Protein AF-A0A1Y3M5L2-F1 (afdb_monomer_lite)

Sequence (90 aa):
HLYGQLIAILLCSSIMFQMRKLLLMKKKQELSEYKAIGMIQDHLSILYQAIQQNTQEIIKILIRLFHLLQKNGQKSHRYEKKTVFDISYD

Structure (mmCIF, N/CA/C/O backbone):
data_AF-A0A1Y3M5L2-F1
#
_entry.id   AF-A0A1Y3M5L2-F1
#
loop_
_atom_site.group_PDB
_atom_site.id
_atom_site.type_symbol
_atom_site.label_atom_id
_atom_site.label_alt_id
_atom_site.label_comp_id
_atom_site.label_asym_id
_atom_site.label_entity_id
_atom_site.label_seq_id
_atom_site.pdbx_PDB_ins_code
_atom_site.Cartn_x
_atom_site.Cartn_y
_atom_site.Cartn_z
_atom_site.occupancy
_atom_site.B_iso_or_equiv
_atom_site.auth_seq_id
_atom_site.auth_comp_id
_atom_site.auth_asym_id
_atom_site.auth_atom_id
_atom_site.pdbx_PDB_model_num
ATOM 1 N N . HIS A 1 1 ? -1.648 2.234 21.959 1.00 72.94 1 HIS A N 1
ATOM 2 C CA . HIS A 1 1 ? -0.611 2.482 20.931 1.00 72.94 1 HIS A CA 1
ATOM 3 C C . HIS A 1 1 ? -0.265 1.249 20.091 1.00 72.94 1 HIS A C 1
ATOM 5 O O . HIS A 1 1 ? -0.332 1.362 18.875 1.00 72.94 1 HIS A O 1
ATOM 11 N N . LEU A 1 2 ? 0.012 0.080 20.687 1.00 91.38 2 LEU A N 1
ATOM 12 C CA . LEU A 1 2 ? 0.381 -1.148 19.956 1.00 91.38 2 LEU A CA 1
ATOM 13 C C . LEU A 1 2 ? -0.642 -1.590 18.889 1.00 91.38 2 LEU A C 1
ATOM 15 O O . LEU A 1 2 ? -0.287 -1.812 17.736 1.00 91.38 2 LEU A O 1
ATOM 19 N N . TYR A 1 3 ? -1.928 -1.656 19.244 1.00 92.44 3 TYR A N 1
ATOM 20 C CA . TYR A 1 3 ? -2.975 -2.115 18.321 1.00 92.44 3 TYR A CA 1
ATOM 21 C C . TYR A 1 3 ? -3.128 -1.230 17.080 1.00 92.44 3 TYR A C 1
ATOM 23 O O . TYR A 1 3 ? -3.274 -1.745 15.978 1.00 92.44 3 TYR A O 1
ATOM 31 N N . GLY A 1 4 ? -3.028 0.095 17.232 1.00 89.56 4 GLY A N 1
ATOM 32 C CA . GLY A 1 4 ? -3.095 1.018 16.095 1.00 89.56 4 GLY A CA 1
ATOM 33 C C . GLY A 1 4 ? -1.944 0.810 15.107 1.00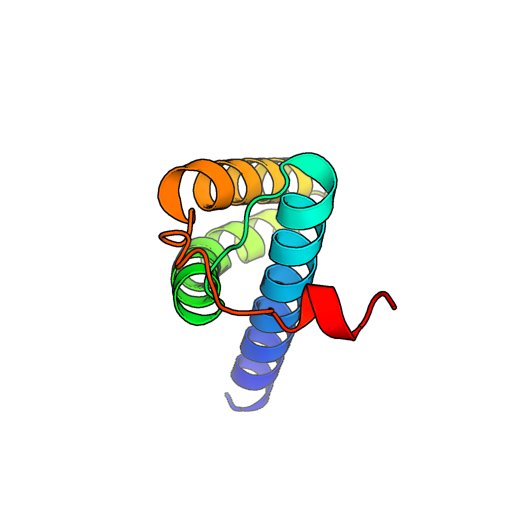 89.56 4 GLY A C 1
ATOM 34 O O . GLY A 1 4 ? -2.158 0.839 13.899 1.00 89.56 4 GLY A O 1
ATOM 35 N N . GLN A 1 5 ? -0.741 0.521 15.612 1.00 91.00 5 GLN A N 1
ATOM 36 C CA . GLN A 1 5 ? 0.416 0.199 14.773 1.00 91.00 5 GLN A CA 1
ATOM 37 C C . GLN A 1 5 ? 0.239 -1.137 14.046 1.00 91.00 5 GLN A C 1
ATOM 39 O O . GLN A 1 5 ? 0.501 -1.212 12.849 1.00 91.00 5 GLN A O 1
ATOM 44 N N . LEU A 1 6 ? -0.263 -2.171 14.730 1.00 95.19 6 LEU A N 1
ATOM 45 C CA . LEU A 1 6 ? -0.542 -3.471 14.109 1.00 95.19 6 LEU A CA 1
ATOM 46 C C . LEU A 1 6 ? -1.595 -3.361 12.999 1.00 95.19 6 LEU A C 1
ATOM 48 O O . LEU A 1 6 ? -1.408 -3.919 11.920 1.00 95.19 6 LEU A O 1
ATOM 52 N N . ILE A 1 7 ? -2.662 -2.591 13.231 1.00 91.94 7 ILE A N 1
ATOM 53 C CA . ILE A 1 7 ? -3.699 -2.329 12.226 1.00 91.94 7 ILE A CA 1
ATOM 54 C C . ILE A 1 7 ? -3.107 -1.588 11.023 1.00 91.94 7 ILE A C 1
ATOM 56 O O . ILE A 1 7 ? -3.363 -1.973 9.884 1.00 91.94 7 ILE A O 1
ATOM 60 N N . ALA A 1 8 ? -2.280 -0.564 11.253 1.00 91.75 8 ALA A N 1
ATOM 61 C CA . ALA A 1 8 ? -1.632 0.175 10.174 1.00 91.75 8 ALA A CA 1
ATOM 62 C C . ALA A 1 8 ? -0.703 -0.722 9.338 1.00 91.75 8 ALA A C 1
ATOM 64 O O . ALA A 1 8 ? -0.749 -0.662 8.110 1.00 91.75 8 ALA A O 1
ATOM 65 N N . ILE A 1 9 ? 0.087 -1.591 9.980 1.00 93.38 9 ILE A N 1
ATOM 66 C CA . ILE A 1 9 ? 0.954 -2.562 9.295 1.00 93.38 9 ILE A CA 1
ATOM 67 C C . ILE A 1 9 ? 0.115 -3.533 8.462 1.00 93.38 9 ILE A C 1
ATOM 69 O O . ILE A 1 9 ? 0.404 -3.736 7.285 1.00 93.38 9 ILE A O 1
ATOM 73 N N . LEU A 1 10 ? -0.950 -4.094 9.039 1.00 93.75 10 LEU A N 1
ATOM 74 C CA . LEU A 1 10 ? -1.830 -5.031 8.344 1.00 93.75 10 LEU A CA 1
ATOM 75 C C . LEU A 1 10 ? -2.500 -4.383 7.122 1.00 93.75 10 LEU A C 1
ATOM 77 O O . LEU A 1 10 ? -2.518 -4.977 6.041 1.00 93.75 10 LEU A O 1
ATOM 81 N N . LEU A 1 11 ? -3.007 -3.156 7.273 1.00 92.56 11 LEU A N 1
ATOM 82 C CA . LEU A 1 11 ? -3.615 -2.385 6.187 1.00 92.56 11 LEU A CA 1
ATOM 83 C C . LEU A 1 11 ? -2.599 -2.072 5.085 1.00 92.56 11 LEU A C 1
ATOM 85 O O . LEU A 1 11 ? -2.873 -2.346 3.916 1.00 92.56 11 LEU A O 1
ATOM 89 N N . CYS A 1 12 ? -1.415 -1.563 5.442 1.00 92.94 12 CYS A N 1
ATOM 90 C CA . CYS A 1 12 ? -0.351 -1.265 4.480 1.00 92.94 12 CYS A CA 1
ATOM 91 C C . CYS A 1 12 ? 0.052 -2.508 3.685 1.00 92.94 12 CYS A C 1
ATOM 93 O O . CYS A 1 12 ? 0.095 -2.460 2.456 1.00 92.94 12 CYS A O 1
ATOM 95 N N . SER A 1 13 ? 0.299 -3.628 4.369 1.00 93.81 13 SER A N 1
ATOM 96 C CA . SER A 1 13 ? 0.691 -4.893 3.741 1.00 93.81 13 SER A CA 1
ATOM 97 C C . SER A 1 13 ? -0.398 -5.434 2.817 1.00 93.81 13 SER A C 1
ATOM 99 O O . SER A 1 13 ? -0.102 -5.864 1.701 1.00 93.81 13 SER A O 1
ATOM 101 N N . SER A 1 14 ? -1.664 -5.351 3.233 1.00 93.88 14 SER A N 1
ATOM 102 C CA . SER A 1 14 ? -2.803 -5.805 2.428 1.00 93.88 14 SER A CA 1
ATOM 103 C C . SER A 1 14 ? -2.964 -4.970 1.157 1.00 93.88 14 SER A C 1
ATOM 105 O O . SER A 1 14 ? -3.068 -5.521 0.061 1.00 93.88 14 SER A O 1
ATOM 107 N N . ILE A 1 15 ? -2.920 -3.638 1.278 1.00 93.69 15 ILE A N 1
ATOM 108 C CA . ILE A 1 15 ? -3.008 -2.723 0.130 1.00 93.69 15 ILE A CA 1
ATOM 109 C C . ILE A 1 15 ? -1.812 -2.929 -0.800 1.00 93.69 15 ILE A C 1
ATOM 111 O O . ILE A 1 15 ? -1.992 -3.034 -2.012 1.00 93.69 15 ILE A O 1
ATOM 115 N N . MET A 1 16 ? -0.601 -3.049 -0.250 1.00 93.44 16 MET A N 1
ATOM 116 C CA . MET A 1 16 ? 0.612 -3.304 -1.024 1.00 93.44 16 MET A CA 1
ATOM 117 C C . MET A 1 16 ? 0.475 -4.576 -1.857 1.00 93.44 16 MET A C 1
ATOM 119 O O . MET A 1 16 ? 0.730 -4.552 -3.064 1.00 93.44 16 MET A O 1
ATOM 123 N N . PHE A 1 17 ? 0.068 -5.677 -1.228 1.00 92.75 17 PHE A N 1
ATOM 124 C CA . PHE A 1 17 ? -0.081 -6.959 -1.900 1.00 92.75 17 PHE A CA 1
ATOM 125 C C . PHE A 1 17 ? -1.106 -6.882 -3.040 1.00 92.75 17 PHE A C 1
ATOM 127 O O . PHE A 1 17 ? -0.806 -7.277 -4.169 1.00 92.75 17 PHE A O 1
ATOM 134 N N . GLN A 1 18 ? -2.280 -6.294 -2.783 1.00 93.25 18 GLN A N 1
ATOM 135 C CA . GLN A 1 18 ? -3.334 -6.155 -3.792 1.00 93.25 18 GLN A CA 1
ATOM 136 C C . GLN A 1 18 ? -2.923 -5.237 -4.949 1.00 93.25 18 GLN A C 1
ATOM 138 O O . GLN A 1 18 ? -3.105 -5.595 -6.112 1.00 93.25 18 GLN A O 1
ATOM 143 N N . MET A 1 19 ? -2.311 -4.083 -4.665 1.00 92.62 19 MET A N 1
ATOM 144 C CA . MET A 1 19 ? -1.852 -3.147 -5.700 1.00 92.62 19 MET A CA 1
ATOM 145 C C . MET A 1 19 ? -0.790 -3.779 -6.603 1.00 92.62 19 MET A C 1
ATOM 147 O O . MET A 1 19 ? -0.862 -3.646 -7.825 1.00 92.62 19 MET A O 1
ATOM 151 N N . ARG A 1 20 ? 0.168 -4.515 -6.024 1.00 91.19 20 ARG A N 1
ATOM 152 C CA . ARG A 1 20 ? 1.201 -5.233 -6.785 1.00 91.19 20 ARG A CA 1
ATOM 153 C C . ARG A 1 20 ? 0.601 -6.329 -7.659 1.00 91.19 20 ARG A C 1
ATOM 155 O O . ARG A 1 20 ? 0.934 -6.395 -8.840 1.00 91.19 20 ARG A O 1
ATOM 162 N N . LYS A 1 21 ? -0.325 -7.129 -7.118 1.00 90.94 21 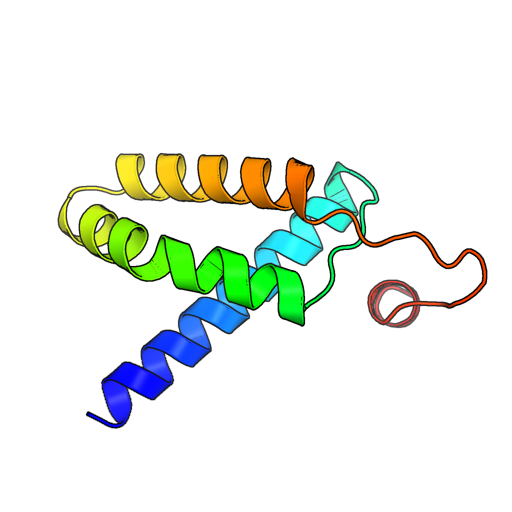LYS A N 1
ATOM 163 C CA . LYS A 1 21 ? -1.050 -8.151 -7.886 1.00 90.94 21 LYS A CA 1
ATOM 164 C C . LYS A 1 21 ? -1.818 -7.528 -9.058 1.00 90.94 21 LYS A C 1
ATOM 166 O O . LYS A 1 21 ? -1.705 -8.004 -10.185 1.00 90.94 21 LYS A O 1
ATOM 171 N N . LEU A 1 22 ? -2.544 -6.432 -8.825 1.00 92.62 22 LEU A N 1
ATOM 172 C CA . LEU A 1 22 ? -3.296 -5.731 -9.870 1.00 92.62 22 LEU A CA 1
ATOM 173 C C . LEU A 1 22 ? -2.389 -5.143 -10.959 1.00 92.62 22 LEU A C 1
ATOM 175 O O . LEU A 1 22 ? -2.713 -5.261 -12.141 1.00 92.62 22 LEU A O 1
ATOM 179 N N . LEU A 1 23 ? -1.264 -4.527 -10.585 1.00 90.56 23 LEU A N 1
ATOM 180 C CA . LEU A 1 23 ? -0.293 -3.982 -11.541 1.00 90.56 23 LEU A CA 1
ATOM 181 C C . LEU A 1 23 ? 0.342 -5.082 -12.393 1.00 90.56 23 LEU A C 1
ATOM 183 O O . LEU A 1 23 ? 0.434 -4.931 -13.613 1.00 90.56 23 LEU A O 1
ATOM 187 N N . LEU A 1 24 ? 0.698 -6.211 -11.782 1.00 88.31 24 LEU A N 1
ATOM 188 C CA . LEU A 1 24 ? 1.233 -7.352 -12.513 1.00 88.31 24 LEU A CA 1
ATOM 189 C C . LEU A 1 24 ? 0.206 -7.911 -13.506 1.00 88.31 24 LEU A C 1
ATOM 191 O O . LEU A 1 24 ? 0.519 -8.089 -14.681 1.00 88.31 24 LEU A O 1
ATOM 195 N N . MET A 1 25 ? -1.036 -8.134 -13.071 1.00 88.25 25 MET A N 1
ATOM 196 C CA . MET A 1 25 ? -2.079 -8.705 -13.930 1.00 88.25 25 MET A CA 1
ATOM 197 C C . MET A 1 25 ? -2.472 -7.768 -15.079 1.00 88.25 25 MET A C 1
ATOM 199 O O . MET A 1 25 ? -2.598 -8.215 -16.216 1.00 88.25 25 MET A O 1
ATOM 203 N N . LYS A 1 26 ? -2.664 -6.470 -14.802 1.00 89.88 26 LYS A N 1
ATOM 204 C CA . LYS A 1 26 ? -3.189 -5.511 -15.791 1.00 89.88 26 LYS A CA 1
ATOM 205 C C . LYS A 1 26 ? -2.123 -4.874 -16.673 1.00 89.88 26 LYS A C 1
ATOM 207 O O . LYS A 1 26 ? -2.440 -4.440 -17.777 1.00 89.88 26 LYS A O 1
ATOM 212 N N . LYS A 1 27 ? -0.899 -4.719 -16.167 1.00 86.50 27 LYS A N 1
ATOM 213 C CA . LYS A 1 27 ? 0.170 -3.957 -16.831 1.00 86.50 27 LYS A CA 1
ATOM 214 C C . LYS A 1 27 ? 1.453 -4.758 -17.030 1.00 86.50 27 LYS A C 1
ATOM 216 O O . LYS A 1 27 ? 2.378 -4.215 -17.619 1.00 86.50 27 LYS A O 1
ATOM 221 N N . LYS A 1 28 ? 1.522 -6.012 -16.551 1.00 84.50 28 LYS A N 1
ATOM 222 C CA . LYS A 1 28 ? 2.746 -6.840 -16.553 1.00 84.50 28 LYS A CA 1
ATOM 223 C C . LYS A 1 28 ? 3.937 -6.107 -15.929 1.00 84.50 28 LYS A C 1
ATOM 225 O O . LYS A 1 28 ? 5.083 -6.296 -16.316 1.00 84.50 28 LYS A O 1
ATOM 230 N N . GLN A 1 29 ? 3.640 -5.242 -14.961 1.00 83.56 29 GLN A N 1
ATOM 231 C CA . GLN A 1 29 ? 4.622 -4.396 -14.310 1.00 83.56 29 GLN A CA 1
ATOM 232 C C . GLN A 1 29 ? 4.864 -4.894 -12.897 1.00 83.56 29 GLN A C 1
ATOM 234 O O . GLN A 1 29 ? 3.954 -4.931 -12.066 1.00 83.56 29 GLN A O 1
ATOM 239 N N . GLU A 1 30 ? 6.121 -5.201 -12.613 1.00 84.44 30 GLU A N 1
ATOM 240 C CA . GLU A 1 30 ? 6.550 -5.485 -11.260 1.00 84.44 30 GLU A CA 1
ATOM 241 C C . GLU A 1 30 ? 6.879 -4.219 -10.485 1.00 84.44 30 GLU A C 1
ATOM 243 O O . GLU A 1 30 ? 7.499 -3.271 -10.977 1.00 84.44 30 GLU A O 1
ATOM 248 N N . LEU A 1 31 ? 6.507 -4.260 -9.214 1.00 86.25 31 LEU A N 1
ATOM 249 C CA . LEU A 1 31 ? 6.702 -3.195 -8.253 1.00 86.25 31 LEU A CA 1
ATOM 250 C C . LEU A 1 31 ? 7.467 -3.753 -7.048 1.00 86.25 31 LEU A C 1
ATOM 252 O O . LEU A 1 31 ? 7.142 -4.832 -6.543 1.00 86.25 31 LEU A O 1
ATOM 256 N N . SER A 1 32 ? 8.490 -3.022 -6.600 1.00 85.50 32 SER A N 1
ATOM 257 C CA . SER A 1 32 ? 9.249 -3.341 -5.383 1.00 85.50 32 SER A CA 1
ATOM 258 C C . SER A 1 32 ? 8.368 -3.204 -4.139 1.00 85.50 32 SER A C 1
ATOM 260 O O . SER A 1 32 ? 7.647 -2.216 -4.007 1.00 85.50 32 SER A O 1
ATOM 262 N N . GLU A 1 33 ? 8.457 -4.168 -3.218 1.00 85.88 33 GLU A N 1
ATOM 263 C CA . GLU A 1 33 ? 7.669 -4.173 -1.974 1.00 85.88 33 GLU A CA 1
ATOM 264 C C . GLU A 1 33 ? 7.998 -2.949 -1.120 1.00 85.88 33 GLU A C 1
ATOM 266 O O . GLU A 1 33 ? 7.104 -2.204 -0.734 1.00 85.88 33 GLU A O 1
ATOM 271 N N . TYR A 1 34 ? 9.291 -2.680 -0.920 1.00 87.62 34 TYR A N 1
ATOM 272 C CA . TYR A 1 34 ? 9.757 -1.552 -0.116 1.00 87.62 34 TYR A CA 1
ATOM 273 C C . TYR A 1 34 ? 9.291 -0.206 -0.687 1.00 87.62 34 TYR A C 1
ATOM 275 O O . TYR A 1 34 ? 8.789 0.651 0.038 1.00 87.62 34 TYR A O 1
ATOM 283 N N . LYS A 1 35 ? 9.384 -0.041 -2.014 1.00 87.38 35 LYS A N 1
ATOM 284 C CA . LYS A 1 35 ? 8.944 1.185 -2.694 1.00 87.38 35 LYS A CA 1
ATOM 285 C C . LYS A 1 35 ? 7.429 1.370 -2.598 1.00 87.38 35 LYS A C 1
ATOM 287 O O . LYS A 1 35 ? 6.961 2.480 -2.368 1.00 87.38 35 LYS A O 1
ATOM 292 N N . ALA A 1 36 ? 6.674 0.284 -2.755 1.00 90.94 36 ALA A N 1
ATOM 293 C CA . ALA A 1 36 ? 5.226 0.298 -2.614 1.00 90.94 36 ALA A CA 1
ATOM 294 C C . ALA A 1 36 ? 4.798 0.671 -1.192 1.00 90.94 36 ALA A C 1
ATOM 296 O O . ALA A 1 36 ? 3.942 1.534 -1.038 1.00 90.94 36 ALA A O 1
ATOM 297 N N . ILE A 1 37 ? 5.410 0.063 -0.170 1.00 91.88 37 ILE A N 1
ATOM 298 C CA . ILE A 1 37 ? 5.103 0.345 1.239 1.00 91.88 37 ILE A CA 1
ATOM 299 C C . ILE A 1 37 ? 5.336 1.816 1.562 1.00 91.88 37 ILE A C 1
ATOM 301 O O . ILE A 1 37 ? 4.433 2.431 2.117 1.00 91.88 37 ILE A O 1
ATOM 305 N N . GLY A 1 38 ? 6.479 2.392 1.172 1.00 90.19 38 GLY A N 1
ATOM 306 C CA . GLY A 1 38 ? 6.752 3.814 1.413 1.00 90.19 38 GLY A CA 1
ATOM 307 C C . GLY A 1 38 ? 5.673 4.714 0.805 1.00 90.19 38 GLY A C 1
ATOM 308 O O . GLY A 1 38 ? 5.054 5.510 1.501 1.00 90.19 38 GLY A O 1
ATOM 309 N N . MET A 1 39 ? 5.340 4.489 -0.470 1.00 90.81 39 MET A N 1
ATOM 310 C CA . MET A 1 39 ? 4.298 5.268 -1.145 1.00 90.81 39 MET A CA 1
ATOM 311 C C . MET A 1 39 ? 2.902 5.076 -0.530 1.00 90.81 39 MET A C 1
ATOM 313 O O . MET A 1 39 ? 2.105 6.009 -0.524 1.00 90.81 39 MET A O 1
ATOM 317 N N . ILE A 1 40 ? 2.575 3.880 -0.035 1.00 92.56 40 ILE A N 1
ATOM 318 C CA . ILE A 1 40 ? 1.283 3.594 0.609 1.00 92.56 40 ILE A CA 1
ATOM 319 C C . ILE A 1 40 ? 1.211 4.239 1.995 1.00 92.56 40 ILE A C 1
ATOM 321 O O . ILE A 1 40 ? 0.165 4.782 2.349 1.00 92.56 40 ILE A O 1
ATOM 325 N N . GLN A 1 41 ? 2.309 4.225 2.755 1.00 92.00 41 GLN A N 1
ATOM 326 C CA . GLN A 1 41 ? 2.397 4.879 4.061 1.00 92.00 41 GLN A CA 1
ATOM 327 C C . GLN A 1 41 ? 2.140 6.387 3.949 1.00 92.00 41 GLN A C 1
ATOM 329 O O . GLN A 1 41 ? 1.361 6.917 4.741 1.00 92.00 41 GLN A O 1
ATOM 334 N N . ASP A 1 42 ? 2.663 7.042 2.906 1.00 89.75 42 ASP A N 1
ATOM 335 C CA . ASP A 1 42 ? 2.402 8.465 2.627 1.00 89.75 42 ASP A CA 1
ATOM 336 C C . ASP A 1 42 ? 0.911 8.773 2.386 1.00 89.75 42 ASP A C 1
ATOM 338 O O . ASP A 1 42 ? 0.450 9.892 2.608 1.00 89.75 42 ASP A O 1
ATOM 342 N N . HIS A 1 43 ? 0.131 7.779 1.944 1.00 90.19 43 HIS A N 1
ATOM 343 C CA . HIS A 1 43 ? -1.297 7.920 1.641 1.00 90.19 43 HIS A CA 1
ATOM 344 C C . HIS A 1 43 ? -2.217 7.433 2.771 1.00 90.19 43 HIS A C 1
ATOM 346 O O . HIS A 1 43 ? -3.439 7.551 2.650 1.00 90.19 43 HIS A O 1
ATOM 352 N N . LEU A 1 44 ? -1.669 6.903 3.872 1.00 89.88 44 LEU A N 1
ATOM 353 C CA . LEU A 1 44 ? -2.460 6.311 4.956 1.00 89.88 44 LEU A CA 1
ATOM 354 C C . LEU A 1 44 ? -3.377 7.342 5.635 1.00 89.88 44 LEU A C 1
ATOM 356 O O . LEU A 1 44 ? -4.531 7.044 5.941 1.00 89.88 44 LEU A O 1
ATOM 360 N N . SER A 1 45 ? -2.882 8.565 5.836 1.00 90.12 45 SER A N 1
ATOM 361 C CA . SER A 1 45 ? -3.644 9.667 6.441 1.00 90.12 45 SER A CA 1
ATOM 362 C C . SER A 1 45 ? -4.844 10.074 5.580 1.00 90.12 45 SER A C 1
ATOM 364 O O . SER A 1 45 ? -5.953 10.231 6.089 1.00 90.12 45 SER A O 1
ATOM 366 N N . ILE A 1 46 ? -4.639 10.170 4.265 1.00 91.44 46 ILE A N 1
ATOM 367 C CA . ILE A 1 46 ? -5.674 10.506 3.282 1.00 91.44 46 ILE A CA 1
ATOM 368 C C . ILE A 1 46 ? -6.723 9.387 3.212 1.00 91.44 46 ILE A C 1
ATOM 370 O O . ILE A 1 46 ? -7.923 9.655 3.165 1.00 91.44 46 ILE A O 1
ATOM 374 N N . LEU A 1 47 ? -6.289 8.124 3.263 1.00 91.31 47 LEU A N 1
ATOM 375 C CA . LEU A 1 47 ? -7.193 6.976 3.301 1.00 91.31 47 LEU A CA 1
ATOM 376 C C . LEU A 1 47 ? -8.053 6.972 4.572 1.00 91.31 47 LEU A C 1
ATOM 378 O O . LEU A 1 47 ? -9.256 6.734 4.494 1.00 91.31 47 LEU A O 1
ATOM 382 N N . TYR A 1 48 ? -7.459 7.273 5.730 1.00 91.25 48 TYR A N 1
ATOM 383 C CA . TYR A 1 48 ? -8.186 7.375 6.995 1.00 91.25 48 TYR A CA 1
ATOM 384 C C . TYR A 1 48 ? -9.281 8.448 6.943 1.00 91.25 48 TYR A C 1
ATOM 386 O O . TYR A 1 48 ? -10.415 8.188 7.341 1.00 91.25 48 TYR A O 1
ATOM 394 N N . GLN A 1 49 ? -8.977 9.622 6.381 1.00 91.81 49 GLN A N 1
ATOM 395 C CA . GLN A 1 49 ? -9.966 10.686 6.183 1.00 91.81 49 GLN A CA 1
ATOM 396 C C . GLN A 1 49 ? -11.112 10.249 5.264 1.00 91.81 49 GLN A C 1
ATOM 398 O O . GLN A 1 49 ? -12.271 10.549 5.536 1.00 91.81 49 GLN A O 1
ATOM 403 N N . ALA A 1 50 ? -10.813 9.509 4.198 1.00 92.94 50 ALA A N 1
ATOM 404 C CA . ALA A 1 50 ? -11.827 9.042 3.258 1.00 92.94 50 ALA A CA 1
ATOM 405 C C . ALA A 1 50 ? -12.773 8.002 3.858 1.00 92.94 50 ALA A C 1
ATOM 407 O O . ALA A 1 50 ? -13.971 8.034 3.582 1.00 92.94 50 ALA A O 1
ATOM 408 N N . ILE A 1 51 ? -12.248 7.120 4.717 1.00 91.06 51 ILE A N 1
ATOM 409 C CA . ILE A 1 51 ? -13.049 6.134 5.455 1.00 91.06 51 ILE A CA 1
ATOM 410 C C . ILE A 1 51 ? -14.103 6.824 6.326 1.00 91.06 51 ILE A C 1
ATOM 412 O O . ILE A 1 51 ? -15.217 6.323 6.440 1.00 91.06 51 ILE A O 1
ATOM 416 N N . GLN A 1 52 ? -13.778 7.985 6.899 1.00 92.38 52 GLN A N 1
ATOM 417 C CA . GLN A 1 52 ? -14.718 8.761 7.713 1.00 92.38 52 GLN A CA 1
ATOM 418 C C . GLN A 1 52 ? -15.801 9.480 6.895 1.00 92.38 52 GLN A C 1
ATOM 420 O O . GLN A 1 52 ? -16.787 9.927 7.472 1.00 92.38 52 GLN A O 1
ATOM 425 N N . GLN A 1 53 ? -15.624 9.624 5.578 1.00 92.62 53 GLN A N 1
ATOM 426 C CA . GLN A 1 53 ? -16.537 10.381 4.720 1.00 92.62 53 GLN A CA 1
ATOM 427 C C . GLN A 1 53 ? -17.541 9.473 4.009 1.00 92.62 53 GLN A C 1
ATOM 429 O O . GLN A 1 53 ? -18.721 9.465 4.348 1.00 92.62 53 GLN A O 1
ATOM 434 N N . ASN A 1 54 ? -17.099 8.744 2.980 1.00 92.19 54 ASN A N 1
ATOM 435 C CA . ASN A 1 54 ? -17.949 7.856 2.190 1.00 92.19 54 ASN A CA 1
ATOM 436 C C . ASN A 1 54 ? -17.110 6.882 1.346 1.00 92.19 54 ASN A C 1
ATOM 438 O O . ASN A 1 54 ? -15.919 7.079 1.104 1.00 92.19 54 ASN A O 1
ATOM 442 N N . THR A 1 55 ? -17.758 5.839 0.827 1.00 93.44 55 THR A N 1
ATOM 443 C CA . THR A 1 55 ? -17.105 4.807 0.009 1.00 93.44 55 THR A CA 1
ATOM 444 C C . THR A 1 55 ? -16.560 5.332 -1.326 1.00 93.44 55 THR A C 1
ATOM 446 O O . THR A 1 55 ? -15.579 4.793 -1.836 1.00 93.44 55 THR A O 1
ATOM 449 N N . GLN A 1 56 ? -17.150 6.387 -1.896 1.00 94.81 56 GLN A N 1
ATOM 450 C CA . GLN A 1 56 ? -16.727 6.939 -3.190 1.00 94.81 56 GLN A CA 1
ATOM 451 C C . GLN A 1 56 ? -15.353 7.614 -3.099 1.00 94.81 56 GLN A C 1
ATOM 453 O O . GLN A 1 56 ? -14.497 7.397 -3.959 1.00 94.81 56 GLN A O 1
ATOM 458 N N . GLU A 1 57 ? -15.093 8.363 -2.026 1.00 93.31 57 GLU A N 1
ATOM 459 C CA . GLU A 1 57 ? -13.788 8.984 -1.790 1.00 93.31 57 GLU A CA 1
ATOM 460 C C . GLU A 1 57 ? -12.706 7.929 -1.526 1.00 93.31 57 GLU A C 1
ATOM 462 O O . GLU A 1 57 ? -11.593 8.054 -2.044 1.00 93.31 57 GLU A O 1
ATOM 467 N N . ILE A 1 58 ? -13.040 6.829 -0.835 1.00 93.38 58 ILE A N 1
ATOM 468 C CA . ILE A 1 58 ? -12.122 5.687 -0.673 1.00 93.38 58 ILE A CA 1
ATOM 469 C C . ILE A 1 58 ? -11.712 5.144 -2.047 1.00 93.38 58 ILE A C 1
ATOM 471 O O . ILE A 1 58 ? -10.521 5.015 -2.332 1.00 93.38 58 ILE A O 1
ATOM 475 N N . ILE A 1 59 ? -12.684 4.862 -2.921 1.00 94.25 59 ILE A N 1
ATOM 476 C CA . ILE A 1 59 ? -12.426 4.337 -4.270 1.00 94.25 59 ILE A CA 1
ATOM 477 C C . ILE A 1 59 ? -11.536 5.302 -5.061 1.00 94.25 59 ILE A C 1
ATOM 479 O O . ILE A 1 59 ? -10.542 4.888 -5.659 1.00 94.25 59 ILE A O 1
ATOM 483 N N . LYS A 1 60 ? -11.845 6.598 -5.027 1.00 95.12 60 LYS A N 1
ATOM 484 C CA . LYS A 1 60 ? -11.085 7.642 -5.723 1.00 95.12 60 LYS A CA 1
ATOM 485 C C . LYS A 1 60 ? -9.630 7.716 -5.256 1.00 95.12 60 LYS A C 1
ATOM 487 O O . LYS A 1 60 ? -8.723 7.816 -6.086 1.00 95.12 60 LYS A O 1
ATOM 492 N N . ILE A 1 61 ? -9.389 7.616 -3.950 1.00 93.44 61 ILE A N 1
ATOM 493 C CA . ILE A 1 61 ? -8.034 7.599 -3.383 1.00 93.44 61 ILE A CA 1
ATOM 494 C C . ILE A 1 61 ? -7.290 6.323 -3.765 1.00 93.44 61 ILE A C 1
ATOM 496 O O . ILE A 1 61 ? -6.130 6.407 -4.167 1.00 93.44 61 ILE A O 1
ATOM 500 N N . LEU A 1 62 ? -7.946 5.160 -3.729 1.00 93.44 62 LEU A N 1
ATOM 501 C CA . LEU A 1 62 ? -7.338 3.898 -4.157 1.00 93.44 62 LEU A CA 1
ATOM 502 C C . LEU A 1 62 ? -6.959 3.918 -5.646 1.00 93.44 62 LEU A C 1
ATOM 504 O O . LEU A 1 62 ? -5.871 3.470 -6.003 1.00 93.44 62 LEU A O 1
ATOM 508 N N . ILE A 1 63 ? -7.801 4.491 -6.511 1.00 94.31 63 ILE A N 1
ATOM 509 C CA . ILE A 1 63 ? -7.495 4.664 -7.940 1.00 94.31 63 ILE A CA 1
ATOM 510 C C . ILE A 1 63 ? -6.299 5.604 -8.128 1.00 94.31 63 ILE A C 1
ATOM 512 O O . ILE A 1 63 ? -5.388 5.310 -8.904 1.00 94.31 63 ILE A O 1
ATOM 516 N N . ARG A 1 64 ? -6.261 6.726 -7.400 1.00 94.19 64 ARG A N 1
ATOM 517 C CA . ARG A 1 64 ? -5.129 7.661 -7.452 1.00 94.19 64 ARG A CA 1
ATOM 518 C C . ARG A 1 64 ? -3.832 6.990 -7.000 1.00 94.19 64 ARG A C 1
ATOM 520 O O . ARG A 1 64 ? -2.813 7.127 -7.675 1.00 94.19 64 ARG A O 1
ATOM 527 N N . LEU A 1 65 ? -3.884 6.237 -5.904 1.00 93.25 65 LEU A N 1
ATOM 528 C CA . LEU A 1 65 ? -2.758 5.469 -5.384 1.00 93.25 65 LEU A CA 1
ATOM 529 C C . LEU A 1 65 ? -2.273 4.436 -6.408 1.00 93.25 65 LEU A C 1
ATOM 531 O O . LEU A 1 65 ? -1.073 4.345 -6.655 1.00 93.25 65 LEU A O 1
ATOM 535 N N . PHE A 1 66 ? -3.187 3.723 -7.069 1.00 93.56 66 PHE A N 1
ATOM 536 C CA . PHE A 1 66 ? -2.844 2.782 -8.134 1.00 93.56 66 PHE A CA 1
ATOM 537 C C . PHE A 1 66 ? -2.076 3.462 -9.277 1.00 93.56 66 PHE A C 1
ATOM 539 O O . PHE A 1 66 ? -1.017 2.980 -9.675 1.00 93.56 66 PHE A O 1
ATOM 546 N N . HIS A 1 67 ? -2.549 4.612 -9.769 1.00 93.00 67 HIS A N 1
ATOM 547 C CA . HIS A 1 67 ? -1.856 5.353 -10.830 1.00 93.00 67 HIS A CA 1
ATOM 548 C C . HIS A 1 67 ? -0.487 5.891 -10.390 1.00 93.00 67 HIS A C 1
ATOM 550 O O . HIS A 1 67 ? 0.463 5.879 -11.176 1.00 93.00 67 HIS A O 1
ATOM 556 N N . LEU A 1 68 ? -0.352 6.331 -9.136 1.00 91.50 68 LEU A N 1
ATOM 557 C CA . LEU A 1 68 ? 0.932 6.775 -8.585 1.00 91.50 68 LEU A CA 1
ATOM 558 C C . LEU A 1 68 ? 1.934 5.622 -8.496 1.00 91.50 68 LEU A C 1
ATOM 560 O O . LEU A 1 68 ? 3.076 5.766 -8.936 1.00 91.50 68 LEU A O 1
ATOM 564 N N . LEU A 1 69 ? 1.500 4.471 -7.981 1.00 91.19 69 LEU A N 1
ATOM 565 C CA . LEU A 1 69 ? 2.311 3.256 -7.918 1.00 91.19 69 LEU A CA 1
ATOM 566 C C . LEU A 1 69 ? 2.683 2.757 -9.315 1.00 91.19 69 LEU A C 1
ATOM 568 O O . LEU A 1 69 ? 3.813 2.331 -9.530 1.00 91.19 69 LEU A O 1
ATOM 572 N N . GLN A 1 70 ? 1.778 2.861 -10.287 1.00 90.06 70 GLN A N 1
ATOM 573 C CA . GLN A 1 70 ? 2.078 2.530 -11.675 1.00 90.06 70 GLN A CA 1
ATOM 574 C C . GLN A 1 70 ? 3.189 3.432 -12.231 1.00 90.06 70 GLN A C 1
ATOM 576 O O . GLN A 1 70 ? 4.185 2.930 -12.747 1.00 90.06 70 GLN A O 1
ATOM 581 N N . LYS A 1 71 ? 3.037 4.756 -12.106 1.00 88.69 71 LYS A N 1
ATOM 582 C CA . LYS A 1 71 ? 3.963 5.735 -12.693 1.00 88.69 71 LYS A CA 1
ATOM 583 C C . LYS A 1 71 ? 5.347 5.683 -12.051 1.00 88.69 71 LYS A C 1
ATOM 585 O O . LYS 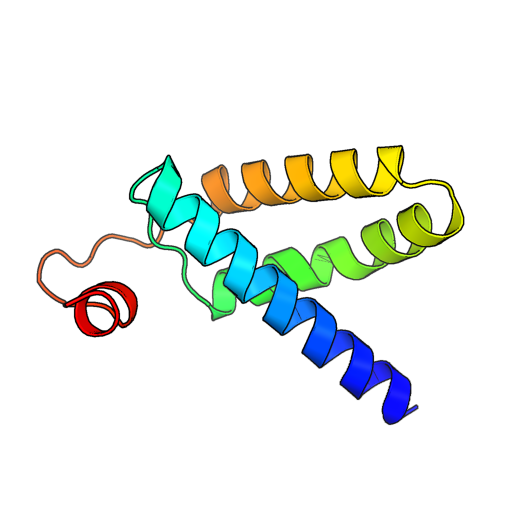A 1 71 ? 6.355 5.710 -12.746 1.0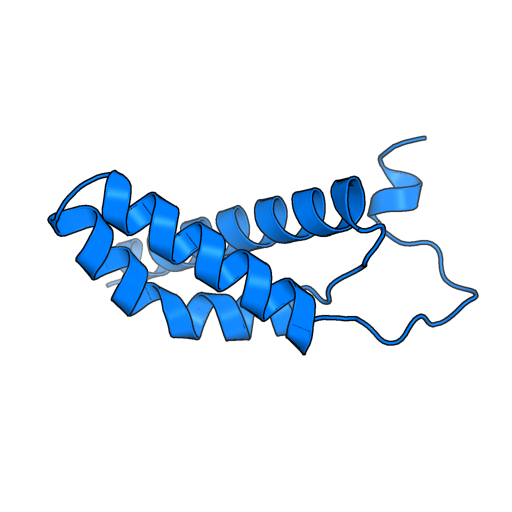0 88.69 71 LYS A O 1
ATOM 590 N N . ASN A 1 72 ? 5.392 5.621 -10.724 1.00 83.19 72 ASN A N 1
ATOM 591 C CA . ASN A 1 72 ? 6.636 5.800 -9.977 1.00 83.19 72 ASN A CA 1
ATOM 592 C C . ASN A 1 72 ? 7.231 4.475 -9.512 1.00 83.19 72 ASN A C 1
ATOM 594 O O . ASN A 1 72 ? 8.395 4.417 -9.134 1.00 83.19 72 ASN A O 1
ATOM 598 N N . GLY A 1 73 ? 6.445 3.409 -9.494 1.00 71.44 73 GLY A N 1
ATOM 599 C CA . GLY A 1 73 ? 6.809 2.154 -8.868 1.00 71.44 73 GLY A CA 1
ATOM 600 C C . GLY A 1 73 ? 7.413 1.113 -9.810 1.00 71.44 73 GLY A C 1
ATOM 601 O O . GLY A 1 73 ? 7.749 0.021 -9.358 1.00 71.44 73 GLY A O 1
ATOM 602 N N . GLN A 1 74 ? 7.588 1.429 -11.097 1.00 70.38 74 GLN A N 1
ATOM 603 C CA . GLN A 1 74 ? 8.240 0.523 -12.041 1.00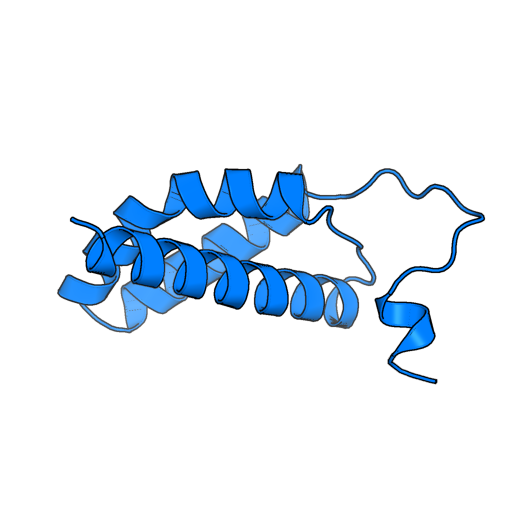 70.38 74 GLN A CA 1
ATOM 604 C C . GLN A 1 74 ? 9.607 0.103 -11.497 1.00 70.38 74 GLN A C 1
ATOM 606 O O . GLN A 1 74 ? 10.504 0.923 -11.287 1.00 70.38 74 GLN A O 1
ATOM 611 N N . LYS A 1 75 ? 9.738 -1.189 -11.201 1.00 70.25 75 LYS A N 1
ATOM 612 C CA . LYS A 1 75 ? 11.018 -1.787 -10.854 1.00 70.25 75 LYS A CA 1
ATOM 613 C C . LYS A 1 75 ? 11.874 -1.795 -12.117 1.00 70.25 75 LYS A C 1
ATOM 615 O O . LYS A 1 75 ? 11.371 -2.118 -13.193 1.00 70.25 75 LYS A O 1
ATOM 620 N N . SER A 1 76 ? 13.158 -1.459 -11.999 1.00 62.84 76 SER A N 1
ATOM 621 C CA . SER A 1 76 ? 14.087 -1.717 -13.096 1.00 62.84 76 SER A CA 1
ATOM 622 C C . SER A 1 76 ? 14.093 -3.223 -13.351 1.00 62.84 76 SER A C 1
ATOM 624 O O . SER A 1 76 ? 14.369 -4.027 -12.455 1.00 62.84 76 SER A O 1
ATOM 626 N N . HIS A 1 77 ? 13.685 -3.613 -14.554 1.00 57.97 77 HIS A N 1
ATOM 627 C CA . HIS A 1 77 ? 13.595 -5.013 -14.925 1.00 57.97 77 HIS A CA 1
ATOM 628 C C . HIS A 1 77 ? 15.019 -5.572 -14.999 1.00 57.97 77 HIS A C 1
ATOM 630 O O . HIS A 1 77 ? 15.775 -5.256 -15.916 1.00 57.97 77 HIS A O 1
ATOM 636 N N . ARG A 1 78 ? 15.423 -6.367 -14.004 1.00 56.84 78 ARG A N 1
ATOM 637 C CA . ARG A 1 78 ? 16.654 -7.153 -14.096 1.00 56.84 78 ARG A CA 1
ATOM 638 C C . ARG A 1 78 ? 16.268 -8.412 -14.866 1.00 56.84 78 ARG A C 1
ATOM 640 O O . ARG A 1 78 ? 15.702 -9.324 -14.275 1.00 56.84 78 ARG A O 1
ATOM 647 N N . TYR A 1 79 ? 16.503 -8.386 -16.179 1.00 49.09 79 TYR A N 1
ATOM 648 C CA . TYR A 1 79 ? 15.962 -9.304 -17.197 1.00 49.09 79 TYR A CA 1
ATOM 649 C C . TYR A 1 79 ? 16.098 -10.814 -16.922 1.00 49.09 79 TYR A C 1
ATOM 651 O O . TYR A 1 79 ? 15.421 -11.593 -17.577 1.00 49.09 79 TYR A O 1
ATOM 659 N N . GLU A 1 80 ? 16.906 -11.239 -15.951 1.00 55.69 80 GLU A N 1
ATOM 660 C CA . GLU A 1 80 ? 17.273 -12.647 -15.755 1.00 55.69 80 GLU A CA 1
ATOM 661 C C . GLU A 1 80 ? 16.734 -13.291 -14.464 1.00 55.69 80 GLU A C 1
ATOM 663 O O . GLU A 1 80 ? 17.006 -14.464 -14.216 1.00 55.69 80 GLU A O 1
ATOM 668 N N . LYS A 1 81 ? 15.996 -12.572 -13.601 1.00 64.44 81 LYS A N 1
ATOM 669 C CA . LYS A 1 81 ? 15.607 -13.110 -12.280 1.00 64.44 81 LYS A CA 1
ATOM 670 C C . LYS A 1 81 ? 14.105 -13.383 -12.174 1.00 64.44 81 LYS A C 1
ATOM 672 O O . LYS A 1 81 ? 13.328 -12.436 -12.127 1.00 64.44 81 LYS A O 1
ATOM 677 N N . LYS A 1 82 ? 13.733 -14.666 -12.042 1.00 64.44 82 LYS A N 1
ATOM 678 C CA . LYS A 1 82 ? 12.367 -15.103 -11.693 1.00 64.44 82 LYS A CA 1
ATOM 679 C C . LYS A 1 82 ? 11.890 -14.417 -10.416 1.00 64.44 82 LYS A C 1
ATOM 681 O O . LYS A 1 82 ? 12.672 -14.256 -9.469 1.00 64.44 82 LYS A O 1
ATOM 686 N N . THR A 1 83 ? 10.619 -14.040 -10.367 1.00 67.50 83 THR A N 1
ATOM 687 C CA . THR A 1 83 ? 10.028 -13.407 -9.186 1.00 67.50 83 THR A CA 1
ATOM 688 C C . THR A 1 83 ? 9.048 -14.316 -8.472 1.00 67.50 83 THR A C 1
ATOM 690 O O . THR A 1 83 ? 8.665 -15.372 -8.962 1.00 67.50 83 THR A O 1
ATOM 693 N N . VAL A 1 84 ? 8.660 -13.923 -7.256 1.00 66.00 84 VAL A N 1
ATOM 694 C CA . VAL A 1 84 ? 7.720 -14.690 -6.420 1.00 66.00 84 VAL A CA 1
ATOM 695 C C . VAL A 1 84 ? 6.400 -14.943 -7.155 1.00 66.00 84 VAL A C 1
ATOM 697 O O . VAL A 1 84 ? 5.768 -15.978 -6.957 1.00 66.00 84 VAL A O 1
ATOM 700 N N . PHE A 1 85 ? 6.001 -14.022 -8.034 1.00 63.44 85 PHE A N 1
ATOM 701 C CA . PHE A 1 85 ? 4.800 -14.185 -8.837 1.00 63.44 85 PHE A CA 1
ATOM 702 C C . PHE A 1 85 ? 4.966 -15.194 -9.977 1.00 63.44 85 PHE A C 1
ATOM 704 O O . PHE A 1 85 ? 3.976 -15.804 -10.351 1.00 63.44 85 PHE A O 1
ATOM 711 N N . ASP A 1 86 ? 6.179 -15.422 -10.478 1.00 65.44 86 ASP A N 1
ATOM 712 C CA . ASP A 1 86 ? 6.430 -16.465 -11.480 1.00 65.44 86 ASP A CA 1
ATOM 713 C C . ASP A 1 86 ? 6.404 -17.867 -10.857 1.00 65.44 86 ASP A C 1
ATOM 715 O O . ASP A 1 86 ? 6.057 -18.827 -11.521 1.00 65.44 86 ASP A O 1
ATOM 719 N N . ILE A 1 87 ? 6.753 -17.996 -9.571 1.00 68.25 87 ILE A N 1
ATOM 720 C CA . ILE A 1 87 ? 6.809 -19.293 -8.868 1.00 68.25 87 ILE A CA 1
ATOM 721 C C . ILE A 1 87 ? 5.424 -19.728 -8.362 1.00 68.25 87 ILE A C 1
ATOM 723 O O . ILE A 1 87 ? 5.160 -20.913 -8.225 1.00 68.25 87 ILE A O 1
ATOM 727 N N . SER A 1 88 ? 4.553 -18.771 -8.027 1.00 58.28 88 SER A N 1
ATOM 728 C CA . SER A 1 88 ? 3.282 -19.049 -7.331 1.00 58.28 88 SER A CA 1
ATOM 729 C C . SER A 1 88 ? 2.087 -19.286 -8.264 1.00 58.28 88 SER A C 1
ATOM 731 O O . SER A 1 88 ? 0.990 -19.547 -7.774 1.00 58.28 88 SER A O 1
ATOM 733 N N . TYR A 1 89 ? 2.263 -19.095 -9.573 1.00 54.78 89 TYR A N 1
ATOM 734 C CA . TYR A 1 89 ? 1.216 -19.265 -10.591 1.00 54.78 89 TYR A CA 1
ATOM 735 C C . TYR A 1 89 ? 1.535 -20.384 -11.605 1.00 54.78 89 TYR A C 1
ATOM 737 O O . TYR A 1 89 ? 0.755 -20.553 -12.543 1.00 54.78 89 TYR A O 1
ATOM 745 N N . ASP A 1 90 ? 2.633 -21.121 -11.396 1.00 45.03 90 ASP A N 1
ATOM 746 C CA . ASP A 1 90 ? 2.908 -22.445 -11.985 1.00 45.03 90 ASP A CA 1
ATOM 747 C C . ASP A 1 90 ? 2.285 -23.540 -11.095 1.00 45.03 90 ASP A C 1
ATOM 749 O O . ASP A 1 90 ? 1.746 -24.524 -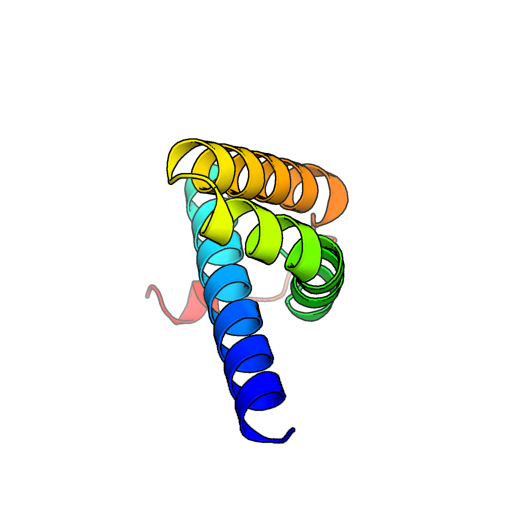11.652 1.00 45.03 90 ASP A O 1
#

InterPro domains:
  IPR012337 Ribonuclease H-like superfamily [SSF53098] (3-87)

Organism: NCBI:txid64104

Foldseek 3Di:
DVVVVVVLVVVLQVLLVVLQVCCCVPPVFHFDSVVSSVLVNVCVVVCVVQVVPDPVSNVVSSVVSSVVCNVPGGDDCPPPDDDPVNVPVD

Secondary structure (DSSP, 8-state):
-HHHHHHHHHHHHHHHHHHHHHHHHHH---B-HHHHHHHHHHTHHHHHHHHTT-HHHHHHHHHHHHHHHHHH-B----TT---HHHHS--

pLDDT: mean 85.08, std 12.49, range [45.03, 95.19]

Radius of gyration: 14.33 Å; chains: 1; bounding box: 35×33×38 Å